Protein AF-A0A933MCI4-F1 (afdb_monomer)

Secondary structure (DSSP, 8-state):
-----GGG--BHHHHHHHHTTSTTEEEEEEETTEEEEEETTS-EEEEE-STTPBPPHHHHHHHHHHHHHTTSS----HHHHHHHHHTT-

Radius of gyration: 14.11 Å; Cα contacts (8 Å, |Δi|>4): 110; chains: 1; bounding box: 37×25×35 Å

Mean predicted aligned error: 8.31 Å

Nearest PDB structures (foldseek):
  1whz-assembly1_A  TM=8.807E-01  e=1.087E-02  Thermus thermophilus
  8qcj-assembly1_B  TM=7.981E-01  e=2.505E+00  Rhodococcus erythropolis PR4
  4d7e-assembly2_C  TM=7.212E-01  e=3.450E+00  Nocardia farcinica IFM 10152
  6bge-assembly1_A  TM=4.262E-01  e=1.706E+00  Helicobacter pylori
  8ewi-assembly1_D  TM=4.890E-01  e=5.065E+00  Homo sapiens

Foldseek 3Di:
DPQDDLVPDFWLVVLVVLLVPAPQWDDWDDDPQWIWTAGVQGDTAIGRHDPRHGDDPVNSVRRVVRCCVRVSHPDDDVVVVCVVVVVVD

Sequence (89 aa):
MKKRRLDKYKSDKQFLAHARRSENYAGEQVEGSHHTVFSKRGGFVVIPVHGNKDLPTGTKRSIVKRMIAIGLSVLIMIGALLVWLGGML

Solvent-accessible surface area (backbone atoms only — not comparable to full-atom values): 5210 Å² total; per-residue (Å²): 132,85,88,69,63,70,88,72,55,58,31,31,54,51,52,53,58,44,38,70,69,24,91,30,45,63,53,72,49,76,56,92,51,32,37,40,36,34,26,69,78,43,63,69,42,70,46,64,44,71,86,67,41,72,55,57,70,67,58,48,51,51,44,52,54,40,31,38,75,33,52,38,42,71,87,76,55,75,67,60,57,51,53,62,61,59,71,76,109

pLDDT: mean 80.25, std 17.42, range [39.94, 97.88]

Structure (mmCIF, N/CA/C/O backbone):
data_AF-A0A933MCI4-F1
#
_entry.id   AF-A0A933MCI4-F1
#
loop_
_atom_site.group_PDB
_atom_site.id
_atom_site.type_symbol
_atom_site.label_atom_id
_atom_site.label_alt_id
_atom_site.label_comp_id
_atom_site.label_asym_id
_atom_site.label_entity_id
_atom_site.label_seq_id
_atom_site.pdbx_PDB_ins_code
_atom_site.Cartn_x
_atom_site.Cartn_y
_atom_site.Cartn_z
_atom_site.occupancy
_atom_site.B_iso_or_equiv
_atom_site.auth_seq_id
_atom_site.auth_comp_id
_atom_site.auth_asym_id
_atom_site.auth_atom_id
_atom_site.pdbx_PDB_model_num
ATOM 1 N N . MET A 1 1 ? 1.075 6.548 -19.520 1.00 40.62 1 MET A N 1
ATOM 2 C CA . MET A 1 1 ? 0.959 6.108 -18.107 1.00 40.62 1 MET A CA 1
ATOM 3 C C . MET A 1 1 ? 1.489 7.213 -17.182 1.00 40.62 1 MET A C 1
ATOM 5 O O . MET A 1 1 ? 2.667 7.537 -17.260 1.00 40.62 1 MET A O 1
ATOM 9 N N . LYS A 1 2 ? 0.646 7.892 -16.382 1.00 39.94 2 LYS A N 1
ATOM 10 C CA . LYS A 1 2 ? 1.093 9.025 -15.534 1.00 39.94 2 LYS A CA 1
ATOM 11 C C . LYS A 1 2 ? 2.023 8.509 -14.423 1.00 39.94 2 LYS A C 1
ATOM 13 O O . LYS A 1 2 ? 1.577 7.733 -13.585 1.00 39.94 2 LYS A O 1
ATOM 18 N N . LYS A 1 3 ? 3.291 8.942 -14.413 1.00 45.00 3 LYS A N 1
ATOM 19 C CA . LYS A 1 3 ? 4.302 8.630 -13.382 1.00 45.00 3 LYS A CA 1
ATOM 20 C C . LYS A 1 3 ? 3.773 9.049 -11.998 1.00 45.00 3 LYS A C 1
ATOM 22 O O . LYS A 1 3 ? 3.676 10.242 -11.717 1.00 45.00 3 LYS A O 1
ATOM 27 N N . ARG A 1 4 ? 3.355 8.102 -11.148 1.00 55.38 4 ARG A N 1
ATOM 28 C CA . ARG A 1 4 ? 2.766 8.408 -9.828 1.00 55.38 4 ARG A CA 1
ATOM 29 C C . ARG A 1 4 ? 3.814 8.281 -8.723 1.00 55.38 4 ARG A C 1
ATOM 31 O O . ARG A 1 4 ? 4.272 7.196 -8.398 1.00 55.38 4 ARG A O 1
ATOM 38 N N . ARG A 1 5 ? 4.155 9.435 -8.160 1.00 63.44 5 ARG A N 1
ATOM 39 C CA . ARG A 1 5 ? 5.060 9.665 -7.031 1.00 63.44 5 ARG A CA 1
ATOM 40 C C . ARG A 1 5 ? 4.433 9.208 -5.705 1.00 63.44 5 ARG A C 1
ATOM 42 O O . ARG A 1 5 ? 3.541 9.888 -5.198 1.00 63.44 5 ARG A O 1
ATOM 49 N N . LEU A 1 6 ? 4.859 8.059 -5.165 1.00 65.88 6 LEU A N 1
ATOM 50 C CA . LEU A 1 6 ? 4.393 7.538 -3.863 1.00 65.88 6 LEU A CA 1
ATOM 51 C C . LEU A 1 6 ? 4.883 8.382 -2.673 1.00 65.88 6 LEU A C 1
ATOM 53 O O . LEU A 1 6 ? 4.244 8.410 -1.627 1.00 65.88 6 LEU A O 1
ATOM 57 N N . ASP A 1 7 ? 5.987 9.106 -2.848 1.00 64.81 7 ASP A N 1
ATOM 58 C CA . ASP A 1 7 ? 6.564 10.060 -1.894 1.00 64.81 7 ASP A CA 1
ATOM 59 C C . ASP A 1 7 ? 5.627 11.234 -1.572 1.00 64.81 7 ASP A C 1
ATOM 61 O O . ASP A 1 7 ? 5.763 11.868 -0.528 1.00 64.81 7 ASP A O 1
ATOM 65 N N . LYS A 1 8 ? 4.636 11.500 -2.433 1.00 69.31 8 LYS A N 1
ATOM 66 C CA . LYS A 1 8 ? 3.617 12.530 -2.197 1.00 69.31 8 LYS A CA 1
ATOM 67 C C . LYS A 1 8 ? 2.511 12.067 -1.241 1.00 69.31 8 LYS A C 1
ATOM 69 O O . LYS A 1 8 ? 1.724 12.902 -0.794 1.00 69.31 8 LYS A O 1
ATOM 74 N N . TYR A 1 9 ? 2.402 10.768 -0.953 1.00 73.19 9 TYR A N 1
ATOM 75 C CA . TYR A 1 9 ? 1.304 10.260 -0.139 1.00 73.19 9 TYR A CA 1
ATOM 76 C C . TYR A 1 9 ? 1.536 10.543 1.338 1.00 73.19 9 TYR A C 1
ATOM 78 O O . TYR A 1 9 ? 2.476 10.049 1.963 1.00 73.19 9 TYR A O 1
ATOM 86 N N . LYS A 1 10 ? 0.662 11.395 1.871 1.00 67.69 10 LYS A N 1
ATOM 87 C CA . LYS A 1 10 ? 0.675 11.829 3.264 1.00 67.69 10 LYS A CA 1
ATOM 88 C C . LYS A 1 10 ? -0.188 10.899 4.117 1.00 67.69 10 LYS A C 1
ATOM 90 O O . LYS A 1 10 ? 0.303 10.400 5.128 1.00 67.69 10 LYS A O 1
ATOM 95 N N . SER A 1 11 ? -1.380 10.543 3.623 1.00 77.88 11 SER A N 1
ATOM 96 C CA . SER A 1 11 ? -2.34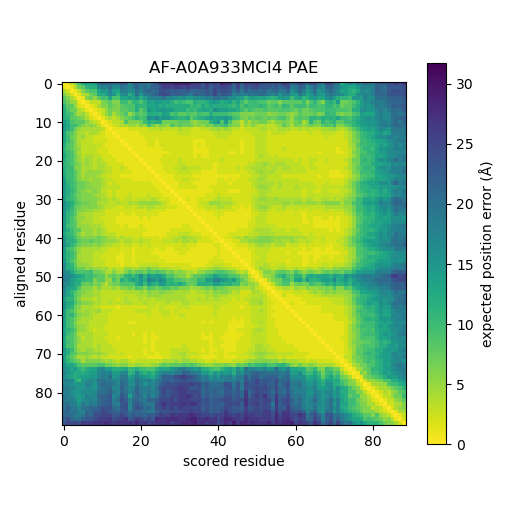9 9.741 4.374 1.00 77.88 11 SER A CA 1
ATOM 97 C C . SER A 1 11 ? -2.424 8.266 3.973 1.00 77.88 11 SER A C 1
ATOM 99 O O . SER A 1 11 ? -2.173 7.869 2.831 1.00 77.88 11 SER A O 1
ATOM 101 N N . ASP A 1 12 ? -2.841 7.457 4.939 1.00 79.81 12 ASP A N 1
ATOM 102 C CA . ASP A 1 12 ? -3.214 6.047 4.796 1.00 79.81 12 ASP A CA 1
ATOM 103 C C . ASP A 1 12 ? -4.190 5.757 3.632 1.00 79.81 12 ASP A C 1
ATOM 105 O O . ASP A 1 12 ? -3.953 4.859 2.817 1.00 79.81 12 ASP A O 1
ATOM 109 N N . LYS A 1 13 ? -5.249 6.561 3.473 1.00 86.56 13 LYS A N 1
ATOM 110 C CA . LYS A 1 13 ? -6.254 6.409 2.410 1.00 86.56 13 LYS A CA 1
ATOM 111 C C . LYS A 1 13 ? -5.659 6.615 1.023 1.00 86.56 13 LYS A C 1
ATOM 113 O O . LYS A 1 13 ? -6.141 6.017 0.062 1.00 86.56 13 LYS A O 1
ATOM 118 N N . GLN A 1 14 ? -4.615 7.437 0.888 1.00 89.00 14 GLN A N 1
ATOM 119 C CA . GLN A 1 14 ? -3.951 7.646 -0.400 1.00 89.00 14 GLN A CA 1
ATOM 120 C C . GLN A 1 14 ? -3.193 6.398 -0.854 1.00 89.00 14 GLN A C 1
ATOM 122 O O . GLN A 1 14 ? -3.270 6.048 -2.034 1.00 89.00 14 GLN A O 1
ATOM 127 N N . PHE A 1 15 ? -2.529 5.696 0.070 1.00 88.56 15 PHE A N 1
ATOM 128 C CA . PHE A 1 15 ? -1.887 4.412 -0.221 1.00 88.56 15 PHE A CA 1
ATOM 129 C C . PHE A 1 15 ? -2.910 3.360 -0.637 1.00 88.56 15 PHE A C 1
ATOM 131 O O . PHE A 1 15 ? -2.744 2.721 -1.677 1.00 88.56 15 PHE A O 1
ATOM 138 N N . LEU A 1 16 ? -4.009 3.242 0.109 1.00 92.06 16 LEU A N 1
ATOM 139 C CA . LEU A 1 16 ? -5.072 2.292 -0.212 1.00 92.06 16 LEU A CA 1
ATOM 140 C C . LEU A 1 16 ? -5.710 2.584 -1.579 1.00 92.06 16 LEU A C 1
ATOM 142 O O . LEU A 1 16 ? -5.820 1.704 -2.432 1.00 92.06 16 LEU A O 1
ATOM 146 N N . ALA A 1 17 ? -6.063 3.845 -1.839 1.00 92.25 17 ALA A N 1
ATOM 147 C CA . ALA A 1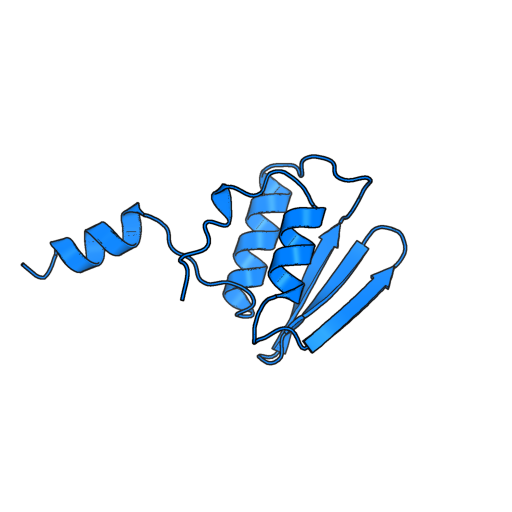 17 ? -6.620 4.263 -3.122 1.00 92.25 17 ALA A CA 1
ATOM 148 C C . ALA A 1 17 ? -5.626 4.105 -4.283 1.00 92.25 17 ALA A C 1
ATOM 150 O O . ALA A 1 17 ? -6.035 4.000 -5.440 1.00 92.25 17 ALA A O 1
ATOM 151 N N . HIS A 1 18 ? -4.319 4.146 -4.024 1.00 91.00 18 HIS A N 1
ATOM 152 C CA . HIS A 1 18 ? -3.327 3.800 -5.035 1.00 91.00 18 HIS A CA 1
ATOM 153 C C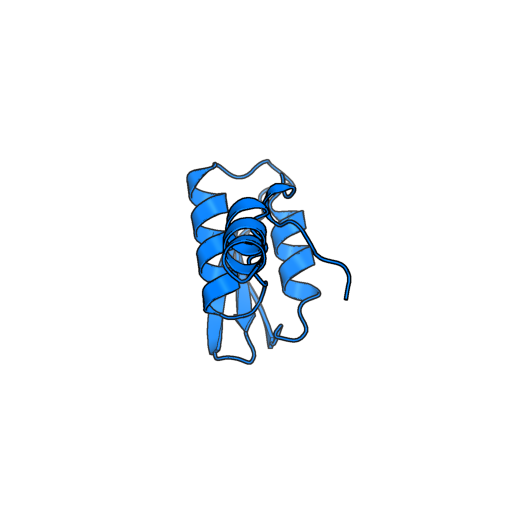 . HIS A 1 18 ? -3.334 2.300 -5.313 1.00 91.00 18 HIS A C 1
ATOM 155 O O . HIS A 1 18 ? -3.446 1.919 -6.474 1.00 91.00 18 HIS A O 1
ATOM 161 N N . ALA A 1 19 ? -3.263 1.474 -4.267 1.00 91.75 19 ALA A N 1
ATOM 162 C CA . ALA A 1 19 ? -3.236 0.023 -4.392 1.00 91.75 19 ALA A CA 1
ATOM 163 C C . ALA A 1 19 ? -4.453 -0.499 -5.176 1.00 91.75 19 ALA A C 1
ATOM 165 O O . ALA A 1 19 ? -4.276 -1.242 -6.135 1.00 91.75 19 ALA A O 1
ATOM 166 N N . ARG A 1 20 ? -5.661 -0.001 -4.871 1.00 94.19 20 ARG A N 1
ATOM 167 C CA . ARG A 1 20 ? -6.913 -0.337 -5.581 1.00 94.19 20 ARG A CA 1
ATOM 168 C C . ARG A 1 20 ? -6.942 0.069 -7.058 1.00 94.19 20 ARG A C 1
ATOM 170 O O . ARG A 1 20 ? -7.692 -0.501 -7.836 1.00 94.19 20 ARG A O 1
ATOM 177 N N . ARG A 1 21 ? -6.162 1.082 -7.449 1.00 92.88 21 ARG A N 1
ATOM 178 C CA . ARG A 1 21 ? -6.069 1.558 -8.843 1.00 92.88 21 ARG A CA 1
ATOM 179 C C . ARG A 1 21 ? -4.943 0.887 -9.627 1.00 92.88 21 ARG A C 1
ATOM 181 O O . ARG A 1 21 ? -4.727 1.246 -10.781 1.00 92.88 21 ARG A O 1
ATOM 188 N N . SER A 1 22 ? -4.196 -0.016 -8.999 1.00 91.25 22 SER A N 1
ATOM 189 C CA . SER A 1 22 ? -3.152 -0.780 -9.665 1.00 91.25 22 SER A CA 1
ATOM 190 C C . SER A 1 22 ? -3.767 -1.850 -10.560 1.00 91.25 22 SER A C 1
ATOM 192 O O . SER A 1 22 ? -4.712 -2.527 -10.165 1.00 91.25 22 SER A O 1
ATOM 194 N N . GLU A 1 23 ? -3.191 -2.071 -11.738 1.00 92.00 23 GLU A N 1
ATOM 195 C CA . GLU A 1 23 ? -3.588 -3.171 -12.632 1.00 92.00 23 GLU A CA 1
ATOM 196 C C . GLU A 1 23 ? -3.351 -4.547 -11.986 1.00 92.00 23 GLU A C 1
ATOM 198 O O . GLU A 1 23 ? -4.063 -5.516 -12.273 1.00 92.00 23 GLU A O 1
ATOM 203 N N . ASN A 1 24 ? -2.392 -4.606 -11.054 1.00 93.69 24 ASN A N 1
ATOM 204 C CA . ASN A 1 24 ? -2.046 -5.790 -10.277 1.00 93.69 24 ASN A CA 1
ATOM 205 C C . ASN A 1 24 ? -2.901 -5.964 -9.014 1.00 93.69 24 ASN A C 1
ATOM 207 O O . ASN A 1 24 ? -2.632 -6.876 -8.243 1.00 93.69 24 ASN A O 1
ATOM 211 N N . TYR A 1 25 ? -3.915 -5.133 -8.768 1.00 96.06 25 TYR A N 1
ATOM 212 C CA . TYR A 1 25 ? -4.826 -5.323 -7.637 1.00 96.06 25 TYR A CA 1
ATOM 213 C C . TYR A 1 25 ? -5.645 -6.614 -7.795 1.00 96.06 25 TYR A C 1
ATOM 215 O O . TYR A 1 25 ? -6.290 -6.804 -8.826 1.00 96.06 25 TYR A O 1
ATOM 223 N N . ALA A 1 26 ? -5.628 -7.490 -6.784 1.00 97.06 26 ALA A N 1
ATOM 224 C CA . ALA A 1 26 ? -6.375 -8.756 -6.779 1.00 97.06 26 ALA A CA 1
ATOM 225 C C . ALA A 1 26 ? -7.538 -8.795 -5.775 1.00 97.06 26 ALA A C 1
ATOM 227 O O . ALA A 1 26 ? -8.296 -9.758 -5.762 1.00 97.06 26 ALA A O 1
ATOM 2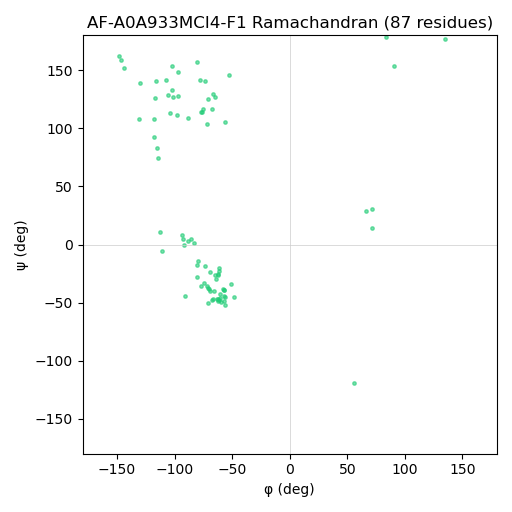28 N N . GLY A 1 27 ? -7.688 -7.767 -4.941 1.00 96.69 27 GLY A N 1
ATOM 229 C CA . GLY A 1 27 ? -8.696 -7.729 -3.888 1.00 96.69 27 GLY A CA 1
ATOM 230 C C . GLY A 1 27 ? -8.126 -7.226 -2.570 1.00 96.69 27 GLY A C 1
ATOM 231 O O . GLY A 1 27 ? -6.926 -6.959 -2.444 1.00 96.69 27 GLY A O 1
ATOM 232 N N . GLU A 1 28 ? -9.000 -7.110 -1.579 1.00 97.31 28 GLU A N 1
ATOM 233 C CA . GLU A 1 28 ? -8.626 -6.732 -0.225 1.00 97.31 28 GLU A CA 1
ATOM 234 C C . GLU A 1 28 ? -9.468 -7.475 0.810 1.00 97.31 28 GLU A C 1
ATOM 236 O O . GLU A 1 28 ? -10.622 -7.819 0.558 1.00 97.31 28 GLU A O 1
ATOM 241 N N . GLN A 1 29 ? -8.882 -7.677 1.984 1.00 97.50 29 GLN A N 1
ATOM 242 C CA . GLN A 1 29 ? -9.572 -8.095 3.196 1.00 97.50 29 GLN A CA 1
ATOM 243 C C . GLN A 1 29 ? -9.449 -6.979 4.231 1.00 97.50 29 GLN A C 1
ATOM 245 O O . GLN A 1 29 ? -8.398 -6.341 4.341 1.00 97.50 29 GLN A O 1
ATOM 250 N N . VAL A 1 30 ? -10.524 -6.741 4.979 1.00 96.06 30 VAL A N 1
ATOM 251 C CA . VAL A 1 30 ? -10.585 -5.680 5.987 1.00 96.06 30 VAL A CA 1
ATOM 252 C C . VAL A 1 30 ? -10.787 -6.303 7.357 1.00 96.06 30 VAL A C 1
ATOM 254 O O . VAL A 1 30 ? -11.736 -7.056 7.560 1.00 96.06 30 VAL A O 1
ATOM 257 N N . GLU A 1 31 ? -9.904 -5.962 8.290 1.00 94.88 31 GLU A N 1
ATOM 258 C CA . GLU A 1 31 ? -10.006 -6.351 9.692 1.00 94.88 31 GLU A CA 1
ATOM 259 C C . GLU A 1 31 ? -9.804 -5.111 10.567 1.00 94.88 31 GLU A C 1
ATOM 261 O O . GLU A 1 31 ? -8.718 -4.525 10.634 1.00 94.88 31 GLU A O 1
ATOM 266 N N . GLY A 1 32 ? -10.895 -4.651 11.184 1.00 92.12 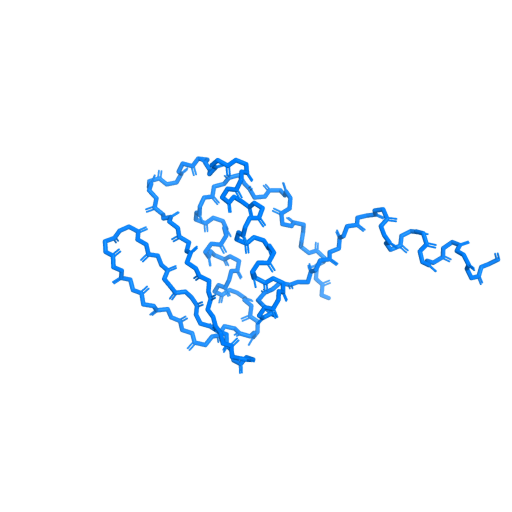32 GLY A N 1
ATOM 267 C CA . GLY A 1 32 ? -10.923 -3.377 11.896 1.00 92.12 32 GLY A CA 1
ATOM 268 C C . GLY A 1 32 ? -10.490 -2.218 10.993 1.00 92.12 32 GLY A C 1
ATOM 269 O O . GLY A 1 32 ? -11.114 -1.932 9.975 1.00 92.12 32 GLY A O 1
ATOM 270 N N . SER A 1 33 ? -9.407 -1.544 11.375 1.00 91.12 33 SER A N 1
ATOM 271 C CA . SER A 1 33 ? -8.809 -0.429 10.636 1.00 91.12 33 SER A CA 1
ATOM 272 C C . SER A 1 33 ? -7.697 -0.849 9.666 1.00 91.12 33 SER A C 1
ATOM 274 O O . SER A 1 33 ? -7.048 0.019 9.089 1.00 91.12 33 SER A O 1
ATOM 276 N N . HIS A 1 34 ? -7.423 -2.141 9.477 1.00 93.44 34 HIS A N 1
ATOM 277 C CA . HIS A 1 34 ? -6.346 -2.615 8.606 1.00 93.44 34 HIS A CA 1
ATOM 278 C C . HIS A 1 34 ? -6.898 -3.196 7.304 1.00 93.44 34 HIS A C 1
ATOM 280 O O . HIS A 1 34 ? -7.767 -4.064 7.309 1.00 93.44 34 HIS A O 1
ATOM 286 N N . HIS A 1 35 ? -6.356 -2.727 6.179 1.00 95.81 35 HIS A N 1
ATOM 287 C CA . HIS A 1 35 ? -6.649 -3.263 4.853 1.00 95.81 35 HIS A CA 1
ATOM 288 C C . HIS A 1 35 ? -5.483 -4.127 4.382 1.00 95.81 35 HIS A C 1
ATOM 290 O O . HIS A 1 35 ? -4.396 -3.614 4.104 1.00 95.81 35 HIS A O 1
ATOM 296 N N . THR A 1 36 ? -5.711 -5.428 4.255 1.00 97.50 36 THR A N 1
ATOM 297 C CA . THR A 1 36 ? -4.780 -6.356 3.613 1.00 97.50 36 THR A CA 1
ATOM 298 C C . THR A 1 36 ? -5.086 -6.384 2.124 1.00 97.50 36 THR A C 1
ATOM 300 O O . THR A 1 36 ? -6.117 -6.905 1.714 1.00 97.50 36 THR A O 1
ATOM 303 N N . VAL A 1 37 ? -4.209 -5.804 1.307 1.00 97.56 37 VAL A N 1
ATOM 304 C CA . VAL A 1 37 ? -4.378 -5.708 -0.148 1.00 97.56 37 VAL A CA 1
ATOM 305 C C . VAL A 1 37 ? -3.526 -6.758 -0.848 1.00 97.56 37 VAL A C 1
ATOM 307 O O . VAL A 1 37 ? -2.310 -6.809 -0.643 1.00 97.56 37 VAL A O 1
ATOM 310 N N . PHE A 1 38 ? -4.153 -7.555 -1.710 1.00 97.88 38 PHE A N 1
ATOM 311 C CA . PHE A 1 38 ? -3.521 -8.650 -2.442 1.00 97.88 38 PHE A CA 1
ATOM 312 C C . PHE A 1 38 ? -3.112 -8.231 -3.857 1.00 97.88 38 PHE A C 1
ATOM 314 O O . PHE A 1 38 ? -3.768 -7.403 -4.499 1.00 97.88 38 PHE A O 1
ATOM 321 N N . SER A 1 39 ? -2.028 -8.829 -4.354 1.00 97.00 39 SER A N 1
ATOM 322 C CA . SER A 1 39 ? -1.538 -8.620 -5.718 1.00 97.00 39 SER A CA 1
ATOM 323 C C . SER A 1 39 ? -1.787 -9.834 -6.610 1.00 97.00 39 SER A C 1
ATOM 325 O O . SER A 1 39 ? -1.560 -10.970 -6.198 1.00 97.00 39 SER A O 1
ATOM 327 N N . LYS A 1 40 ? -2.139 -9.592 -7.878 1.00 95.44 40 LYS A N 1
ATOM 328 C CA . LYS A 1 40 ? -2.211 -10.613 -8.937 1.00 95.44 40 LYS A CA 1
ATOM 329 C C . LYS A 1 40 ? -0.859 -11.280 -9.194 1.00 95.44 40 LYS A C 1
ATOM 331 O O . LYS A 1 40 ? -0.817 -12.393 -9.700 1.00 95.44 40 LYS A O 1
ATOM 336 N N . ARG A 1 41 ? 0.247 -10.615 -8.840 1.00 92.25 41 ARG A N 1
ATOM 337 C CA . ARG A 1 41 ? 1.609 -11.173 -8.934 1.00 92.25 41 ARG A CA 1
ATOM 338 C C . ARG A 1 41 ? 1.983 -12.049 -7.732 1.00 92.25 41 ARG A C 1
ATOM 340 O O . ARG A 1 41 ? 3.110 -12.528 -7.669 1.00 92.25 41 ARG A O 1
ATOM 347 N N . GLY A 1 42 ? 1.063 -12.232 -6.786 1.00 92.50 42 GLY A N 1
ATOM 348 C CA . GLY A 1 42 ? 1.306 -12.904 -5.518 1.00 92.50 42 GLY A CA 1
ATOM 349 C C . GLY A 1 42 ? 1.747 -11.945 -4.409 1.00 92.50 42 GLY A C 1
ATOM 350 O O . GLY A 1 42 ? 2.325 -10.881 -4.645 1.00 92.50 42 GLY A O 1
ATOM 351 N N . GLY A 1 43 ? 1.457 -12.336 -3.168 1.00 96.00 43 GLY A N 1
ATOM 352 C CA . GLY A 1 43 ? 1.758 -11.559 -1.968 1.00 96.00 43 GLY A CA 1
ATOM 353 C C . GLY A 1 43 ? 0.722 -10.481 -1.633 1.00 96.00 43 GLY A C 1
ATOM 354 O O . GLY A 1 43 ? -0.278 -10.283 -2.324 1.00 96.00 43 GLY A O 1
ATOM 355 N N . PHE A 1 44 ? 0.973 -9.788 -0.523 1.00 97.25 44 PHE A N 1
ATOM 356 C CA . PHE A 1 44 ? 0.066 -8.787 0.039 1.00 97.25 44 PHE A CA 1
ATOM 357 C C . PHE A 1 44 ? 0.815 -7.658 0.750 1.00 97.25 44 PHE A C 1
ATOM 359 O O . PHE A 1 44 ? 1.987 -7.809 1.120 1.00 97.25 44 PHE A O 1
ATOM 366 N N . VAL A 1 45 ? 0.125 -6.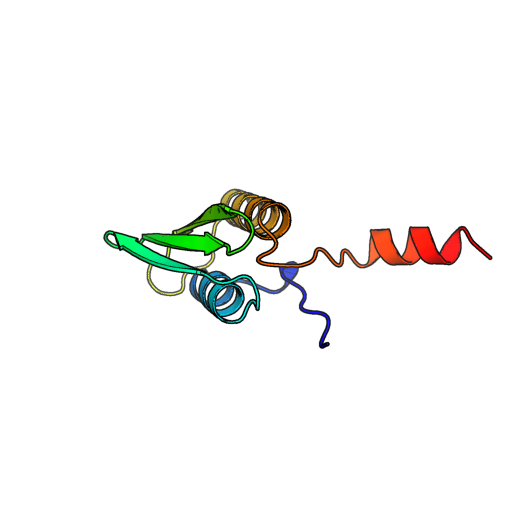540 0.969 1.00 95.88 45 VAL A N 1
ATOM 367 C CA . VAL A 1 45 ? 0.556 -5.428 1.824 1.00 95.88 45 VAL A CA 1
ATOM 368 C C . VAL A 1 45 ? -0.565 -5.062 2.790 1.00 95.88 45 VAL A C 1
ATOM 370 O O . VAL A 1 45 ? -1.725 -5.020 2.396 1.00 95.88 45 VAL A O 1
ATOM 373 N N . VAL A 1 46 ? -0.219 -4.782 4.045 1.00 95.94 46 VAL A N 1
ATOM 374 C CA . VAL A 1 46 ? -1.176 -4.287 5.040 1.00 95.94 46 VAL A CA 1
ATOM 375 C C . VAL A 1 46 ? -1.069 -2.769 5.114 1.00 95.94 46 VAL A C 1
ATOM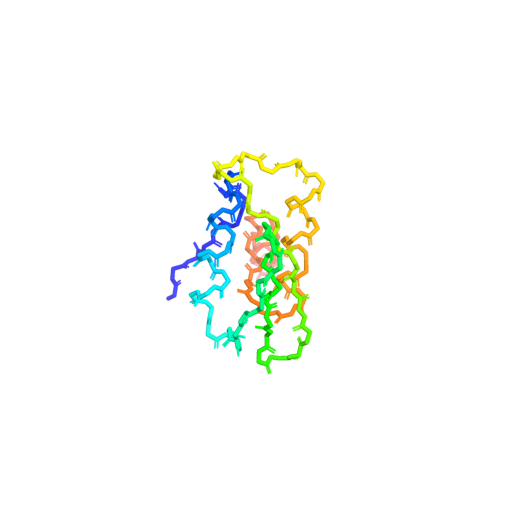 377 O O . VAL A 1 46 ? 0.025 -2.226 5.282 1.00 95.94 46 VAL A O 1
ATOM 380 N N . ILE A 1 47 ? -2.201 -2.086 4.979 1.00 93.62 47 ILE A N 1
ATOM 381 C CA . ILE A 1 47 ? -2.316 -0.631 5.054 1.00 93.62 47 ILE A CA 1
ATOM 382 C C . ILE A 1 47 ? -3.237 -0.297 6.237 1.00 93.62 47 ILE A C 1
ATOM 384 O O . ILE A 1 47 ? -4.445 -0.524 6.143 1.00 93.62 47 ILE A O 1
ATOM 388 N N . PRO A 1 48 ? -2.703 0.227 7.355 1.00 91.56 48 PRO A N 1
ATOM 389 C CA . PRO A 1 48 ? -3.529 0.723 8.448 1.00 91.56 48 PRO A CA 1
ATOM 390 C C . PRO A 1 48 ? -4.226 2.013 8.010 1.00 91.56 48 PRO A C 1
ATOM 392 O O . PRO A 1 48 ? -3.556 2.957 7.610 1.00 91.56 48 PRO A O 1
ATOM 395 N N . VAL A 1 49 ? -5.553 2.064 8.116 1.00 88.69 49 VAL A N 1
ATOM 396 C CA . VAL A 1 49 ? -6.411 3.206 7.775 1.00 88.69 49 VAL A CA 1
ATOM 397 C C . VAL A 1 49 ? -7.151 3.685 9.023 1.00 88.69 49 VAL A C 1
ATOM 399 O O . VAL A 1 49 ? -8.218 3.192 9.374 1.00 88.69 49 VAL A O 1
ATOM 402 N N . HIS A 1 50 ? -6.564 4.654 9.721 1.00 80.88 50 HIS A N 1
ATOM 403 C CA . HIS A 1 50 ? -7.053 5.189 10.992 1.00 80.88 50 HIS A CA 1
ATOM 404 C C . HIS A 1 50 ? -7.466 6.651 10.807 1.00 80.88 50 HIS A C 1
ATOM 406 O O . HIS A 1 50 ? -6.781 7.578 11.239 1.00 80.88 50 HIS A O 1
ATOM 412 N N . GLY A 1 51 ? -8.607 6.866 10.150 1.00 69.94 51 GLY A N 1
ATOM 413 C CA . GLY A 1 51 ? -9.227 8.192 10.079 1.00 69.94 51 GLY A CA 1
ATOM 414 C C . GLY A 1 51 ? -8.502 9.206 9.190 1.00 69.94 51 GLY A C 1
ATOM 415 O O . GLY A 1 51 ? -8.597 10.399 9.453 1.00 69.94 51 GLY A O 1
ATOM 416 N N . ASN A 1 52 ? -7.821 8.765 8.123 1.00 69.38 52 ASN A N 1
ATOM 417 C CA . ASN A 1 52 ? -7.112 9.655 7.191 1.00 69.38 52 ASN A CA 1
ATOM 418 C C . ASN A 1 52 ? -5.906 10.381 7.813 1.00 69.38 52 ASN A C 1
ATOM 420 O O . ASN A 1 52 ? -5.582 11.499 7.408 1.00 69.38 52 ASN A O 1
ATOM 424 N N . LYS A 1 53 ? -5.267 9.769 8.815 1.00 75.88 53 LYS A N 1
ATOM 425 C CA . LYS A 1 53 ? -4.104 10.343 9.498 1.00 75.88 53 LYS A CA 1
ATOM 426 C C . LYS A 1 53 ? -2.830 10.131 8.688 1.00 75.88 53 LYS A C 1
ATOM 428 O O . LYS A 1 53 ? -2.717 9.209 7.874 1.00 75.88 53 LYS A O 1
ATOM 433 N N . ASP A 1 54 ? -1.853 10.991 8.951 1.00 82.50 54 ASP A N 1
ATOM 434 C CA . ASP A 1 54 ? -0.513 10.814 8.415 1.00 82.50 54 ASP A CA 1
ATOM 435 C C . ASP A 1 54 ? 0.132 9.573 9.030 1.00 82.50 54 ASP A C 1
ATOM 437 O O . ASP A 1 54 ? 0.165 9.387 10.248 1.00 82.50 54 ASP A O 1
ATOM 441 N N . LEU A 1 55 ? 0.663 8.712 8.166 1.00 82.56 55 LEU A N 1
ATOM 442 C CA . LEU A 1 55 ? 1.371 7.519 8.609 1.00 82.56 55 LEU A CA 1
ATOM 443 C C . LEU A 1 55 ? 2.787 7.880 9.087 1.00 82.56 55 LEU A C 1
ATOM 445 O O . LEU A 1 55 ? 3.465 8.687 8.426 1.00 82.56 55 LEU A O 1
ATOM 449 N N . PRO A 1 56 ? 3.291 7.237 10.161 1.00 86.88 56 PRO A N 1
ATOM 450 C CA . PRO A 1 56 ? 4.687 7.359 10.565 1.00 86.88 56 PRO A CA 1
ATOM 451 C C . PRO A 1 56 ? 5.635 7.046 9.403 1.00 86.88 56 PRO A C 1
ATOM 453 O O . PRO A 1 56 ? 5.367 6.179 8.566 1.00 86.88 56 PRO A O 1
ATOM 456 N N . THR A 1 57 ? 6.776 7.734 9.345 1.00 85.12 57 THR A N 1
ATOM 457 C CA . THR A 1 57 ? 7.724 7.616 8.222 1.00 85.12 57 THR A CA 1
ATOM 458 C C . THR A 1 57 ? 8.204 6.179 7.998 1.00 85.12 57 THR A C 1
ATOM 460 O O . THR A 1 57 ? 8.299 5.748 6.848 1.00 85.12 57 THR A O 1
ATOM 463 N N . GLY A 1 58 ? 8.450 5.415 9.068 1.00 85.44 58 GLY A N 1
ATOM 464 C CA . GLY A 1 58 ? 8.823 3.997 8.975 1.00 85.44 58 GLY A CA 1
ATOM 465 C C . GLY A 1 58 ? 7.731 3.142 8.329 1.00 85.44 58 GLY A C 1
ATOM 466 O O . GLY A 1 58 ? 8.000 2.399 7.384 1.00 85.44 58 GLY A O 1
ATOM 467 N N . THR A 1 59 ? 6.482 3.325 8.759 1.00 88.62 59 THR A N 1
ATOM 468 C CA . THR A 1 59 ? 5.311 2.627 8.213 1.00 88.62 59 THR A CA 1
ATOM 469 C C . THR A 1 59 ? 5.122 2.934 6.731 1.00 88.62 59 THR A C 1
ATOM 471 O O . THR A 1 59 ? 4.984 2.012 5.929 1.00 88.62 59 THR A O 1
ATOM 474 N N . LYS A 1 60 ? 5.220 4.211 6.334 1.00 87.06 60 LYS A N 1
ATOM 475 C CA . LYS A 1 60 ? 5.156 4.612 4.917 1.00 87.06 60 LYS A CA 1
AT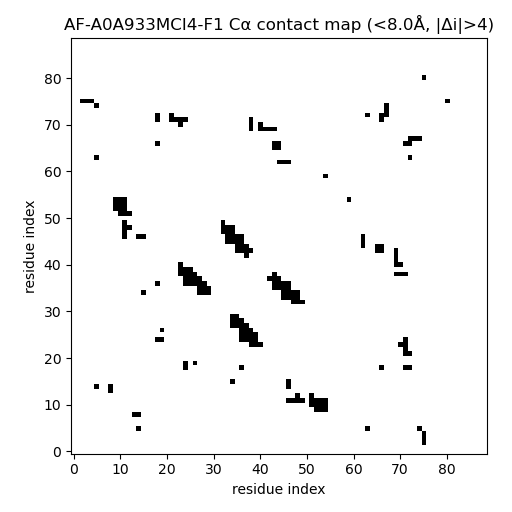OM 476 C C . LYS A 1 60 ? 6.224 3.911 4.086 1.00 87.06 60 LYS A C 1
ATOM 478 O O . LYS A 1 60 ? 5.911 3.333 3.050 1.00 87.06 60 LYS A O 1
ATOM 483 N N . ARG A 1 61 ? 7.480 3.926 4.546 1.00 86.81 61 ARG A N 1
ATOM 484 C CA . ARG A 1 61 ? 8.597 3.271 3.844 1.00 86.81 61 ARG A CA 1
ATOM 485 C C . ARG A 1 61 ? 8.370 1.768 3.693 1.00 86.81 61 ARG A C 1
ATOM 487 O O . ARG A 1 61 ? 8.610 1.235 2.612 1.00 86.81 61 ARG A O 1
ATOM 494 N N . SER A 1 62 ? 7.876 1.106 4.739 1.00 90.31 62 SER A N 1
ATOM 495 C CA . SER A 1 62 ? 7.553 -0.324 4.706 1.00 90.31 62 SER A CA 1
ATOM 496 C C . SER A 1 62 ? 6.460 -0.637 3.677 1.00 90.31 62 SER A C 1
ATOM 498 O O . SER A 1 62 ? 6.658 -1.490 2.809 1.00 90.31 62 SER A O 1
ATOM 500 N N . ILE A 1 63 ? 5.356 0.122 3.694 1.00 91.06 63 ILE A N 1
ATOM 501 C CA . ILE A 1 63 ? 4.248 -0.024 2.738 1.00 91.06 63 ILE A CA 1
ATOM 502 C C . ILE A 1 63 ? 4.739 0.188 1.307 1.00 91.06 63 ILE A C 1
ATOM 504 O O . ILE A 1 63 ? 4.497 -0.657 0.451 1.00 91.06 63 ILE A O 1
ATOM 508 N N . VAL A 1 64 ? 5.481 1.269 1.046 1.00 89.06 64 VAL A N 1
ATOM 509 C CA . VAL A 1 64 ? 6.051 1.566 -0.278 1.00 89.06 64 VAL A CA 1
ATOM 510 C C . VAL A 1 64 ? 6.921 0.410 -0.767 1.00 89.06 64 VAL A C 1
ATOM 512 O O . VAL A 1 64 ? 6.695 -0.101 -1.865 1.00 89.06 64 VAL A O 1
ATOM 515 N N . LYS A 1 65 ? 7.882 -0.039 0.053 1.00 89.25 65 LYS A N 1
ATOM 516 C CA . LYS A 1 65 ? 8.791 -1.141 -0.292 1.00 89.25 65 LYS A CA 1
ATOM 517 C C . LYS A 1 65 ? 8.008 -2.403 -0.639 1.00 89.25 65 LYS A C 1
ATOM 519 O O . LYS A 1 65 ? 8.298 -3.050 -1.644 1.00 89.25 65 LYS A O 1
ATOM 524 N N . ARG A 1 66 ? 6.991 -2.728 0.161 1.00 92.94 66 ARG A N 1
ATOM 525 C CA . ARG A 1 66 ? 6.149 -3.901 -0.063 1.00 92.94 66 ARG A CA 1
ATOM 526 C C . ARG A 1 66 ? 5.317 -3.770 -1.335 1.00 92.94 66 ARG A C 1
ATOM 528 O O . ARG A 1 66 ? 5.328 -4.700 -2.129 1.00 92.94 66 ARG A O 1
ATOM 535 N N . MET A 1 67 ? 4.661 -2.630 -1.563 1.00 92.00 67 MET A N 1
ATOM 536 C CA . MET A 1 67 ? 3.870 -2.366 -2.773 1.00 92.00 67 MET A CA 1
ATOM 537 C C . MET A 1 67 ? 4.702 -2.509 -4.047 1.00 92.00 67 MET A C 1
ATOM 539 O O . MET A 1 67 ? 4.205 -3.045 -5.031 1.00 92.00 67 MET A O 1
ATOM 543 N N . ILE A 1 68 ? 5.957 -2.060 -4.033 1.00 89.69 68 ILE A N 1
ATOM 544 C CA . ILE A 1 68 ? 6.872 -2.234 -5.167 1.00 89.69 68 ILE A CA 1
ATOM 545 C C . ILE A 1 68 ? 7.225 -3.707 -5.351 1.00 89.69 68 ILE A C 1
ATOM 547 O O . ILE A 1 68 ? 7.111 -4.222 -6.459 1.00 89.69 68 ILE A O 1
ATOM 551 N N . ALA A 1 69 ? 7.594 -4.393 -4.266 1.00 91.00 69 ALA A N 1
ATOM 552 C CA . ALA A 1 69 ? 7.972 -5.803 -4.311 1.00 91.00 69 ALA A CA 1
ATOM 553 C C . ALA A 1 69 ? 6.858 -6.692 -4.887 1.00 91.00 69 ALA A C 1
ATOM 555 O O . ALA A 1 69 ? 7.139 -7.595 -5.666 1.00 91.00 69 ALA A O 1
ATOM 556 N N . ILE A 1 70 ? 5.596 -6.403 -4.556 1.00 93.06 70 ILE A N 1
ATOM 557 C CA . ILE A 1 70 ? 4.439 -7.162 -5.058 1.00 93.06 70 ILE A CA 1
ATOM 558 C C . ILE A 1 70 ? 3.817 -6.550 -6.323 1.00 93.06 70 ILE A C 1
ATOM 560 O O . ILE A 1 70 ? 2.752 -6.973 -6.762 1.00 93.06 70 ILE A O 1
ATOM 564 N N . GLY A 1 71 ? 4.454 -5.544 -6.929 1.00 90.44 71 GLY A N 1
ATOM 565 C CA . GLY A 1 71 ? 4.022 -4.948 -8.196 1.00 90.44 71 GLY A CA 1
ATOM 566 C C . GLY A 1 71 ? 2.754 -4.091 -8.132 1.00 90.44 71 GLY A C 1
ATOM 567 O O . GLY A 1 71 ? 2.200 -3.759 -9.178 1.00 90.44 71 GLY A O 1
ATOM 568 N N . LEU A 1 72 ? 2.294 -3.694 -6.944 1.00 89.69 72 LEU A N 1
ATOM 569 C CA . LEU A 1 72 ? 1.189 -2.738 -6.801 1.00 89.69 72 LEU A CA 1
ATOM 570 C C . LEU A 1 72 ? 1.605 -1.302 -7.147 1.00 89.69 72 LEU A C 1
ATOM 572 O O . LEU A 1 72 ? 0.732 -0.483 -7.427 1.00 89.69 72 LEU A O 1
ATOM 576 N N . SER A 1 73 ? 2.906 -0.994 -7.164 1.00 87.50 73 SER A N 1
ATOM 577 C CA . SER A 1 73 ? 3.438 0.292 -7.625 1.00 87.50 73 SER A CA 1
ATOM 578 C C . SER A 1 73 ? 4.805 0.141 -8.289 1.00 87.50 73 SER A C 1
ATOM 580 O O . SER A 1 73 ? 5.540 -0.803 -8.021 1.00 87.50 73 SER A O 1
ATOM 582 N N . VAL A 1 74 ? 5.179 1.120 -9.112 1.00 74.12 74 VAL A N 1
ATOM 583 C CA . VAL A 1 74 ? 6.514 1.241 -9.713 1.00 74.12 74 VAL A CA 1
ATOM 584 C C . VAL A 1 74 ? 7.305 2.307 -8.952 1.00 74.12 74 VAL A C 1
ATOM 586 O O . VAL A 1 74 ? 6.782 3.393 -8.691 1.00 74.12 74 VAL A O 1
ATOM 589 N N . LEU A 1 75 ? 8.554 2.015 -8.578 1.00 64.31 75 LEU A N 1
ATOM 590 C CA . LEU A 1 75 ? 9.452 3.010 -7.991 1.00 64.31 75 LEU A CA 1
ATOM 591 C C . LEU A 1 75 ? 9.977 3.923 -9.108 1.00 64.31 75 LEU A C 1
ATOM 593 O O . LEU A 1 75 ? 10.736 3.482 -9.963 1.00 64.31 75 LEU A O 1
ATOM 597 N N . ILE A 1 76 ? 9.608 5.203 -9.087 1.00 55.78 76 ILE A N 1
ATOM 598 C CA . ILE A 1 76 ? 10.299 6.240 -9.864 1.00 55.78 76 ILE A CA 1
ATOM 599 C C . ILE A 1 76 ? 10.919 7.201 -8.856 1.00 55.78 76 ILE A C 1
ATOM 601 O O . ILE A 1 76 ? 10.340 8.226 -8.502 1.00 55.78 76 ILE A O 1
ATOM 605 N N . MET A 1 77 ? 12.091 6.829 -8.347 1.00 51.97 77 MET A N 1
ATOM 606 C CA . MET A 1 77 ? 12.96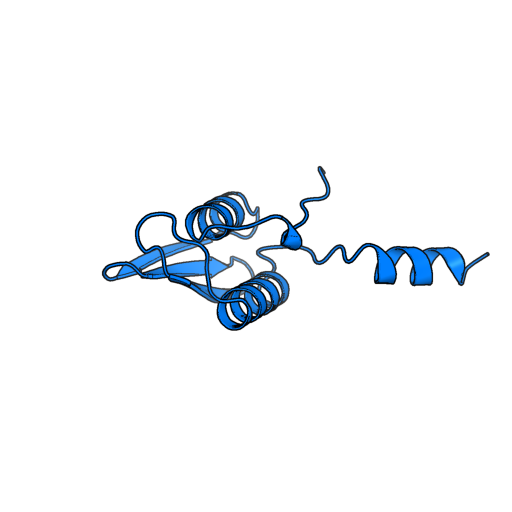3 7.763 -7.641 1.00 51.97 77 MET A CA 1
ATOM 607 C C . MET A 1 77 ? 13.614 8.644 -8.707 1.00 51.97 77 MET A C 1
ATOM 609 O O . MET A 1 77 ? 14.351 8.134 -9.548 1.00 51.97 77 MET A O 1
ATOM 613 N N . ILE A 1 78 ? 13.335 9.950 -8.687 1.00 51.75 78 ILE A N 1
ATOM 614 C CA . ILE A 1 78 ? 13.864 10.924 -9.662 1.00 51.75 78 ILE A CA 1
ATOM 615 C C . ILE A 1 78 ? 15.397 10.808 -9.799 1.00 51.75 78 ILE A C 1
ATOM 617 O O . ILE A 1 78 ? 15.908 10.918 -10.906 1.00 51.75 78 ILE A O 1
ATOM 621 N N . GLY A 1 79 ? 16.117 10.484 -8.718 1.00 48.34 79 GLY A N 1
ATOM 622 C CA . GLY A 1 79 ? 17.575 10.322 -8.749 1.00 48.34 79 GLY A CA 1
ATOM 623 C C . GLY A 1 79 ? 18.081 9.078 -9.490 1.00 48.34 79 GLY A C 1
ATOM 624 O O . GLY A 1 79 ? 19.074 9.163 -10.198 1.00 48.34 79 GLY A O 1
ATOM 625 N N . ALA A 1 80 ? 17.401 7.931 -9.392 1.00 48.03 80 ALA A N 1
ATOM 626 C CA . ALA A 1 80 ? 17.913 6.681 -9.968 1.00 48.03 80 ALA A CA 1
ATOM 627 C C . ALA A 1 80 ? 17.730 6.614 -11.494 1.00 48.03 80 ALA A C 1
ATOM 629 O O . ALA A 1 80 ? 18.592 6.103 -12.201 1.00 48.03 80 ALA A O 1
ATOM 630 N N . LEU A 1 81 ? 16.629 7.170 -12.013 1.00 46.44 81 LEU A N 1
ATOM 631 C CA . LEU A 1 81 ? 16.364 7.187 -13.455 1.00 46.44 81 LEU A CA 1
ATOM 632 C C . LEU A 1 81 ? 17.243 8.215 -14.192 1.00 46.44 81 LEU A C 1
ATOM 634 O O . LEU A 1 81 ? 17.632 7.968 -15.328 1.00 46.44 81 LEU A O 1
ATOM 638 N N . LEU A 1 82 ? 17.573 9.342 -13.546 1.00 49.78 82 LEU A N 1
ATOM 639 C CA . LEU A 1 82 ? 18.496 10.340 -14.103 1.00 49.78 82 LEU A CA 1
ATOM 640 C C . LEU A 1 82 ? 19.941 9.827 -14.148 1.00 49.78 82 LEU A C 1
ATOM 642 O O . LEU A 1 82 ? 20.622 10.065 -15.137 1.00 49.78 82 LEU A O 1
ATOM 646 N N . VAL A 1 83 ? 20.386 9.070 -13.138 1.00 54.22 83 VAL A N 1
ATOM 647 C CA . VAL A 1 83 ? 21.711 8.423 -13.155 1.00 54.22 83 VAL A CA 1
ATOM 648 C C . VAL A 1 83 ? 21.798 7.358 -14.252 1.00 54.22 83 VAL A C 1
ATOM 650 O O . VAL A 1 83 ? 22.805 7.276 -14.945 1.00 54.22 83 VAL A O 1
ATOM 653 N N . TRP A 1 84 ? 20.737 6.573 -14.458 1.00 52.31 84 TRP A N 1
ATOM 654 C CA . TRP A 1 84 ? 20.751 5.507 -15.464 1.00 52.31 84 TRP A CA 1
ATOM 655 C C . TRP A 1 84 ? 20.701 6.034 -16.908 1.00 52.31 84 TRP A C 1
ATOM 657 O O . TRP A 1 84 ? 21.366 5.486 -17.777 1.00 52.31 84 TRP A O 1
ATOM 667 N N . LEU A 1 85 ? 19.969 7.126 -17.168 1.00 53.47 85 LEU A N 1
ATOM 668 C CA . LEU A 1 85 ? 19.927 7.764 -18.493 1.00 53.47 85 LEU A CA 1
ATOM 669 C C . LEU A 1 85 ? 21.130 8.682 -18.766 1.00 53.47 85 LEU A C 1
ATOM 671 O O . LEU A 1 85 ? 21.507 8.848 -19.920 1.00 53.47 85 LEU A O 1
ATOM 675 N N . GLY A 1 86 ? 21.734 9.269 -17.730 1.00 55.22 86 GLY A N 1
ATOM 676 C CA . GLY A 1 86 ? 22.911 10.133 -17.864 1.00 55.22 86 GLY A CA 1
ATOM 677 C C . GLY A 1 86 ? 24.239 9.384 -17.997 1.00 55.22 86 GLY A C 1
ATOM 678 O O . GLY A 1 86 ? 25.208 9.977 -18.442 1.00 55.22 86 GLY A O 1
ATOM 679 N N . GLY A 1 87 ? 24.297 8.099 -17.628 1.00 52.72 87 GLY A N 1
ATOM 680 C CA . GLY A 1 87 ? 25.489 7.255 -17.785 1.00 52.72 87 GLY A CA 1
ATOM 681 C C . GLY A 1 87 ? 25.599 6.533 -19.136 1.00 52.72 87 GLY A C 1
ATOM 682 O O . GLY A 1 87 ? 26.511 5.732 -19.309 1.00 52.72 87 GLY A O 1
ATOM 683 N N . MET A 1 88 ? 24.659 6.762 -20.061 1.00 52.91 88 MET A N 1
ATOM 684 C CA . MET A 1 88 ? 24.649 6.177 -21.414 1.00 52.91 88 MET A CA 1
ATOM 685 C C . MET A 1 88 ? 24.877 7.221 -22.528 1.00 52.91 88 MET A C 1
ATOM 687 O O . MET A 1 88 ? 24.675 6.899 -23.698 1.00 52.91 88 MET A O 1
ATOM 691 N N . LEU A 1 89 ? 25.267 8.451 -22.172 1.00 48.47 89 LEU A N 1
ATOM 692 C CA . LEU A 1 89 ? 25.652 9.528 -23.093 1.00 48.47 89 LEU A CA 1
ATOM 693 C C . LEU A 1 89 ? 27.141 9.846 -22.955 1.00 48.47 89 LEU A C 1
ATOM 695 O O . LEU A 1 89 ? 27.611 9.904 -21.797 1.00 48.47 89 LEU A O 1
#